Protein AF-A0A924VXN0-F1 (afdb_monomer_lite)

Sequence (53 aa):
QSMETHLNDACIGSVSEIFDAQPPYKARGCFAQAWGVAEYLRAYVEDYLPNIQ

Secondary structure (DSSP, 8-state):
--HHHHHHTTSTT---SEE-SSTT--EES-S--HHHHHHHHHHIIIIIGGG--

Radius of gyration: 12.3 Å; chains: 1; bounding box: 29×27×24 Å

Foldseek 3Di:
DDPVVLCVPLDNNADADAFDPDPVGDGDDHSHDPVRSVVVVCCCVPPNVVPDD

Structure (mmCIF, N/CA/C/O backbone):
data_AF-A0A924VXN0-F1
#
_entry.id   AF-A0A924VXN0-F1
#
loop_
_atom_site.group_PDB
_atom_site.id
_atom_site.type_symbol
_atom_site.label_atom_id
_atom_site.label_alt_id
_atom_site.label_comp_id
_atom_site.label_asym_id
_atom_site.label_entity_id
_atom_site.label_seq_id
_atom_site.pdbx_PDB_ins_code
_atom_site.Cartn_x
_atom_site.Cartn_y
_atom_site.Cartn_z
_atom_site.occupancy
_atom_site.B_iso_or_equiv
_atom_site.auth_seq_id
_atom_site.auth_comp_id
_atom_site.auth_asym_id
_atom_site.auth_atom_id
_atom_site.pdbx_PDB_model_num
ATOM 1 N N . GLN A 1 1 ? -7.279 -5.088 9.178 1.00 79.50 1 GLN A N 1
ATOM 2 C CA . GLN A 1 1 ? -6.033 -5.521 8.527 1.00 79.50 1 GLN A CA 1
ATOM 3 C C . GLN A 1 1 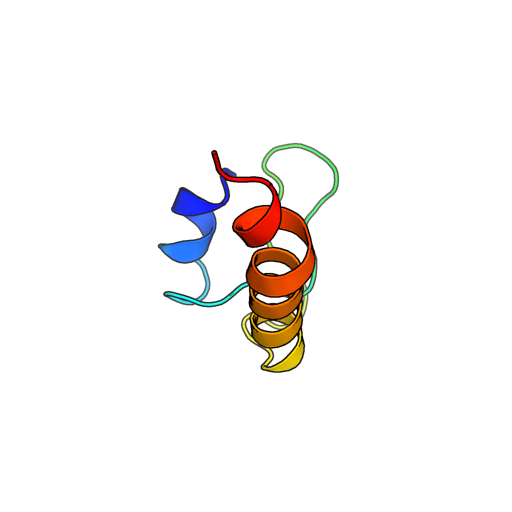? -5.069 -4.337 8.480 1.00 79.50 1 GLN A C 1
ATOM 5 O O . GLN A 1 1 ? -5.553 -3.218 8.344 1.00 79.50 1 GLN A O 1
ATOM 10 N N . SER A 1 2 ? -3.758 -4.540 8.656 1.00 88.56 2 SER A N 1
ATOM 11 C CA . SER A 1 2 ? -2.759 -3.489 8.394 1.00 88.56 2 SER A CA 1
ATOM 12 C C . SER A 1 2 ? -2.440 -3.421 6.895 1.00 88.56 2 SER A C 1
ATOM 14 O O . SER A 1 2 ? -2.682 -4.392 6.177 1.00 88.56 2 SER A O 1
ATOM 16 N N . MET A 1 3 ? -1.867 -2.307 6.423 1.00 88.31 3 MET A N 1
ATOM 17 C CA . MET A 1 3 ? -1.433 -2.195 5.022 1.00 88.31 3 MET A CA 1
ATOM 18 C C . MET A 1 3 ? -0.375 -3.251 4.667 1.00 88.31 3 MET A C 1
ATOM 20 O O . MET A 1 3 ? -0.446 -3.858 3.608 1.00 88.31 3 MET A O 1
ATOM 24 N N . GLU A 1 4 ? 0.563 -3.535 5.574 1.00 91.44 4 GLU A N 1
ATOM 25 C CA . GLU A 1 4 ? 1.579 -4.576 5.372 1.00 91.44 4 GLU A CA 1
ATOM 26 C C . GLU A 1 4 ? 0.952 -5.964 5.186 1.00 91.44 4 GLU A C 1
ATOM 28 O O . GLU A 1 4 ? 1.334 -6.699 4.279 1.00 91.44 4 GLU A O 1
ATOM 33 N N . THR A 1 5 ? -0.042 -6.330 6.003 1.00 91.56 5 THR A N 1
ATOM 34 C CA . THR A 1 5 ? -0.754 -7.601 5.821 1.00 91.56 5 THR A CA 1
ATOM 35 C C . THR A 1 5 ? -1.521 -7.617 4.504 1.00 91.56 5 THR A C 1
ATOM 37 O O . THR A 1 5 ? -1.507 -8.636 3.828 1.00 91.56 5 THR A O 1
ATOM 40 N N . HIS A 1 6 ? -2.161 -6.505 4.123 1.00 92.06 6 HIS A N 1
ATOM 41 C CA . HIS A 1 6 ? -2.875 -6.401 2.848 1.00 92.06 6 HIS A CA 1
ATOM 42 C C . HIS A 1 6 ? -1.940 -6.565 1.647 1.00 92.06 6 HIS A C 1
ATOM 44 O O . HIS A 1 6 ? -2.274 -7.287 0.727 1.00 92.06 6 HIS A O 1
ATOM 50 N N . LEU A 1 7 ? -0.749 -5.966 1.654 1.00 92.62 7 LEU A N 1
ATOM 51 C CA . LEU A 1 7 ? 0.198 -6.085 0.534 1.00 92.62 7 LEU A CA 1
ATOM 52 C C . LEU A 1 7 ? 0.789 -7.495 0.373 1.00 92.62 7 LEU 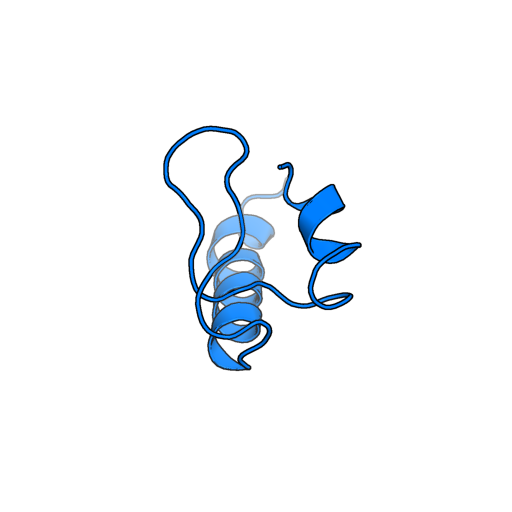A C 1
ATOM 54 O O . LEU A 1 7 ? 1.283 -7.830 -0.706 1.00 92.62 7 LEU A O 1
ATOM 58 N N . ASN A 1 8 ? 0.737 -8.304 1.432 1.00 93.25 8 ASN A N 1
ATOM 59 C CA . ASN A 1 8 ? 1.182 -9.697 1.444 1.00 93.25 8 ASN A CA 1
ATOM 60 C C . ASN A 1 8 ? 0.029 -10.706 1.260 1.00 93.25 8 ASN A C 1
ATOM 62 O O . ASN A 1 8 ? 0.282 -11.905 1.158 1.00 93.25 8 ASN A O 1
ATOM 66 N N . ASP A 1 9 ? -1.218 -10.235 1.222 1.00 83.44 9 ASP A N 1
ATOM 67 C CA . ASP A 1 9 ? -2.448 -11.022 1.087 1.00 83.44 9 ASP A CA 1
ATOM 68 C C . ASP A 1 9 ? -3.303 -10.442 -0.068 1.00 83.44 9 ASP A C 1
ATOM 70 O O . ASP A 1 9 ? -2.909 -9.473 -0.705 1.00 83.44 9 ASP A O 1
ATOM 74 N N . ALA A 1 10 ? -4.445 -11.034 -0.419 1.00 83.50 10 ALA A N 1
ATOM 75 C CA . ALA A 1 10 ? -5.312 -10.637 -1.545 1.00 83.50 10 ALA A CA 1
ATOM 76 C C . ALA A 1 10 ? -4.655 -10.674 -2.948 1.00 83.50 10 ALA A C 1
ATOM 78 O O . ALA A 1 10 ? -4.954 -11.567 -3.743 1.00 83.50 10 ALA A O 1
ATOM 79 N N . CYS A 1 11 ? -3.787 -9.713 -3.276 1.00 90.25 11 CYS A N 1
ATOM 80 C CA . CYS A 1 11 ? -2.989 -9.669 -4.499 1.00 90.25 11 CYS A CA 1
ATOM 81 C C . CYS A 1 11 ? -1.624 -9.044 -4.188 1.00 90.25 11 CYS A C 1
ATOM 83 O O . CYS A 1 11 ? -1.528 -7.845 -3.930 1.00 90.25 11 CYS A O 1
ATOM 85 N N . ILE A 1 12 ? -0.577 -9.872 -4.206 1.00 90.69 12 ILE A N 1
ATOM 86 C CA . ILE A 1 12 ? 0.766 -9.508 -3.736 1.00 90.69 12 ILE A CA 1
ATOM 87 C C . ILE A 1 12 ? 1.250 -8.223 -4.419 1.00 90.69 12 ILE A C 1
ATOM 89 O O . ILE A 1 12 ? 1.322 -8.143 -5.647 1.00 90.69 12 ILE A O 1
ATOM 93 N N . GLY A 1 13 ? 1.587 -7.221 -3.607 1.00 89.81 13 GLY A N 1
ATOM 94 C CA . GLY A 1 13 ? 2.082 -5.924 -4.073 1.00 89.81 13 GLY A CA 1
ATOM 95 C C . GLY A 1 13 ? 1.026 -4.999 -4.691 1.00 89.81 13 GLY A C 1
ATOM 96 O O . GLY A 1 13 ? 1.396 -3.976 -5.261 1.00 89.81 13 GLY A O 1
ATOM 97 N N . SER A 1 14 ? -0.268 -5.323 -4.594 1.00 94.19 14 SER A N 1
ATOM 98 C CA . SER A 1 14 ? -1.371 -4.486 -5.085 1.00 94.19 14 SER A CA 1
ATOM 99 C C . SER A 1 14 ? -2.308 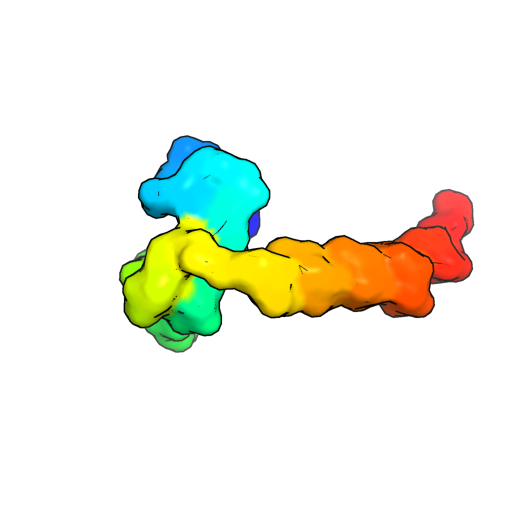-4.033 -3.964 1.00 94.19 14 SER A C 1
ATOM 101 O O . SER A 1 14 ? -2.492 -4.702 -2.949 1.00 94.19 14 SER A O 1
ATOM 103 N N . VAL A 1 15 ? -2.954 -2.886 -4.175 1.00 94.00 15 VAL A N 1
ATOM 104 C CA . VAL A 1 15 ? -3.998 -2.357 -3.287 1.00 94.00 15 VAL A CA 1
ATOM 105 C C . VAL A 1 15 ? -5.369 -2.678 -3.887 1.00 94.00 15 VAL A C 1
ATOM 107 O O . VAL A 1 15 ? -5.592 -2.445 -5.076 1.00 94.00 15 VAL A O 1
ATOM 110 N N . SER A 1 16 ? -6.273 -3.235 -3.077 1.00 94.81 16 SER A N 1
ATOM 111 C CA . SER A 1 16 ? -7.653 -3.506 -3.497 1.00 94.81 16 SER A CA 1
ATOM 112 C C . SER A 1 16 ? -8.483 -2.228 -3.575 1.00 94.81 16 SER A C 1
ATOM 114 O O . SER A 1 16 ? -8.201 -1.250 -2.889 1.00 94.81 16 SER A O 1
ATOM 116 N N . GLU A 1 17 ? -9.523 -2.250 -4.404 1.00 95.75 17 GLU A N 1
ATOM 117 C CA . GLU A 1 17 ? -10.349 -1.077 -4.703 1.00 95.75 17 GLU A CA 1
ATOM 118 C C . GLU A 1 17 ? -11.074 -0.510 -3.472 1.00 95.75 17 GLU A C 1
ATOM 120 O O . GLU A 1 17 ? -11.143 0.705 -3.293 1.00 95.75 17 GLU A O 1
ATOM 125 N N . ILE A 1 18 ? -11.637 -1.381 -2.627 1.00 94.69 18 ILE A N 1
ATOM 126 C CA . ILE A 1 18 ? -12.508 -0.988 -1.511 1.00 94.69 18 ILE A CA 1
ATOM 127 C C . ILE A 1 18 ? -12.173 -1.819 -0.273 1.00 94.69 18 ILE A C 1
ATOM 129 O O . ILE A 1 18 ? -11.828 -2.995 -0.376 1.00 94.69 18 ILE A O 1
ATOM 133 N N . PHE A 1 19 ? -12.345 -1.228 0.910 1.00 94.19 19 PHE A N 1
ATOM 134 C CA . PHE A 1 19 ? -12.223 -1.907 2.198 1.00 94.19 19 PHE A CA 1
ATOM 135 C C . PHE A 1 19 ? -13.470 -1.665 3.057 1.00 94.19 19 PHE A C 1
ATOM 137 O O . PHE A 1 19 ? -14.052 -0.579 3.023 1.00 94.19 19 PHE A O 1
ATOM 144 N N . ASP A 1 20 ? -13.879 -2.664 3.843 1.00 95.81 20 ASP A N 1
ATOM 145 C CA . ASP A 1 20 ? -14.937 -2.488 4.846 1.00 95.81 20 ASP A CA 1
ATOM 146 C C . ASP A 1 20 ? -14.513 -1.408 5.871 1.00 95.81 20 ASP A C 1
ATOM 148 O O . ASP A 1 20 ? -13.361 -1.369 6.293 1.00 95.81 20 ASP A O 1
ATOM 152 N N . ALA A 1 21 ? -15.441 -0.557 6.328 1.00 95.00 21 ALA A N 1
ATOM 153 C CA . ALA A 1 21 ? -15.138 0.549 7.254 1.00 95.00 21 ALA A CA 1
ATOM 154 C C . ALA A 1 21 ? -14.925 0.119 8.721 1.00 95.00 21 ALA A C 1
ATOM 156 O O . ALA A 1 21 ? -14.519 0.925 9.557 1.00 95.00 21 ALA A O 1
ATOM 157 N N . GLN A 1 22 ? -15.235 -1.137 9.052 1.00 95.06 22 GLN A N 1
ATOM 158 C CA . GLN A 1 22 ? -15.108 -1.699 10.397 1.00 95.06 22 GLN A CA 1
ATOM 159 C C . GLN A 1 22 ? -14.169 -2.910 10.385 1.00 95.06 22 GLN A C 1
ATOM 161 O O . GLN A 1 22 ? -14.106 -3.620 9.372 1.00 95.06 22 GLN A O 1
ATOM 166 N N . PRO A 1 23 ? -13.456 -3.185 11.494 1.00 92.88 23 PRO A N 1
ATOM 167 C CA . PRO A 1 23 ? -12.649 -4.390 11.618 1.00 92.88 23 PRO A CA 1
ATOM 168 C C . PRO A 1 23 ? -13.453 -5.647 11.228 1.00 92.88 23 PRO A C 1
ATOM 170 O O . PRO A 1 23 ? -14.609 -5.779 11.630 1.00 92.88 23 PRO A O 1
ATOM 173 N N . PRO A 1 24 ? -12.870 -6.577 10.450 1.00 91.56 24 PRO A N 1
ATOM 174 C CA . PRO A 1 24 ? -11.442 -6.692 10.151 1.00 91.56 24 PRO A CA 1
ATOM 175 C C . PRO A 1 24 ? -10.946 -5.894 8.924 1.00 91.56 24 PRO A C 1
ATOM 177 O O . PRO A 1 24 ? -9.801 -6.109 8.523 1.00 91.56 24 PRO A O 1
ATOM 180 N N . TYR A 1 25 ? -11.735 -4.959 8.377 1.00 92.12 25 TYR A N 1
ATOM 181 C CA . TYR A 1 25 ? -11.425 -4.155 7.180 1.00 92.12 25 TYR A CA 1
ATOM 182 C C . TYR A 1 25 ? -11.185 -5.019 5.930 1.00 92.12 25 TYR A C 1
ATOM 184 O O . TYR A 1 25 ? -10.121 -4.961 5.324 1.00 92.12 25 TYR A O 1
ATOM 192 N N . LYS A 1 26 ? -12.134 -5.897 5.577 1.00 92.19 26 LYS A N 1
ATOM 193 C CA . LYS A 1 26 ? -11.949 -6.827 4.449 1.00 92.19 26 LYS A CA 1
ATOM 194 C C . LYS A 1 26 ? -11.864 -6.075 3.122 1.00 92.19 26 LYS A C 1
ATOM 196 O O . LYS A 1 26 ? -12.662 -5.169 2.892 1.00 92.19 26 LYS A O 1
ATOM 201 N N . ALA A 1 27 ? -10.968 -6.520 2.244 1.00 93.44 27 ALA A N 1
ATOM 202 C CA . ALA A 1 27 ? -10.895 -6.061 0.862 1.00 93.44 27 ALA A CA 1
ATOM 203 C C . ALA A 1 27 ? -12.138 -6.485 0.051 1.00 93.44 27 ALA A C 1
ATOM 205 O O . ALA A 1 27 ? -12.678 -7.585 0.224 1.00 93.44 27 ALA A O 1
ATOM 206 N N . ARG A 1 28 ? -12.592 -5.600 -0.837 1.00 92.88 28 ARG A N 1
ATOM 207 C CA . ARG A 1 28 ? -13.766 -5.720 -1.713 1.00 92.88 28 ARG A CA 1
ATOM 208 C C . ARG A 1 28 ? -13.463 -5.109 -3.083 1.00 92.88 28 ARG A C 1
ATOM 210 O O . ARG A 1 28 ? -12.473 -4.403 -3.257 1.00 92.88 28 ARG A O 1
ATOM 217 N N . GLY A 1 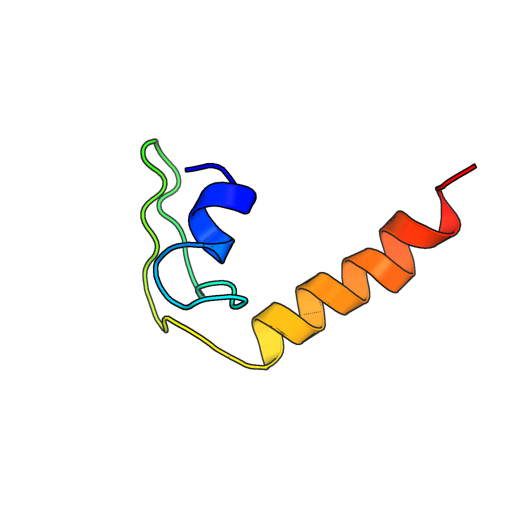29 ? -14.368 -5.347 -4.031 1.00 93.94 29 GLY A N 1
ATOM 218 C CA . GLY A 1 29 ? -14.246 -4.823 -5.390 1.00 93.94 29 GLY A CA 1
ATOM 219 C C . GLY A 1 29 ? -13.153 -5.537 -6.180 1.00 93.94 29 GLY A C 1
ATOM 220 O O . GLY A 1 29 ? -12.889 -6.724 -5.962 1.00 93.94 29 GLY A O 1
ATOM 221 N N . CYS A 1 30 ? -12.539 -4.824 -7.119 1.00 95.00 30 CYS A N 1
ATOM 222 C CA . CYS A 1 30 ? -11.428 -5.352 -7.893 1.00 95.00 30 CYS A CA 1
ATOM 223 C C . CYS A 1 30 ? -10.194 -5.581 -7.003 1.00 95.00 30 CYS A C 1
ATOM 225 O O . CYS A 1 30 ? -9.776 -4.702 -6.247 1.00 95.00 30 CYS A O 1
ATOM 227 N N . PHE A 1 31 ? -9.586 -6.766 -7.115 1.00 92.38 31 PHE A N 1
ATOM 228 C CA . PHE A 1 31 ? -8.426 -7.141 -6.301 1.00 92.38 31 PHE A CA 1
ATOM 229 C C . PHE A 1 31 ? -7.158 -6.350 -6.661 1.00 92.38 31 PHE A C 1
ATOM 231 O O . PHE A 1 31 ? -6.325 -6.135 -5.782 1.00 92.38 31 PHE A O 1
ATOM 238 N N . ALA A 1 32 ? -7.024 -5.904 -7.918 1.00 94.88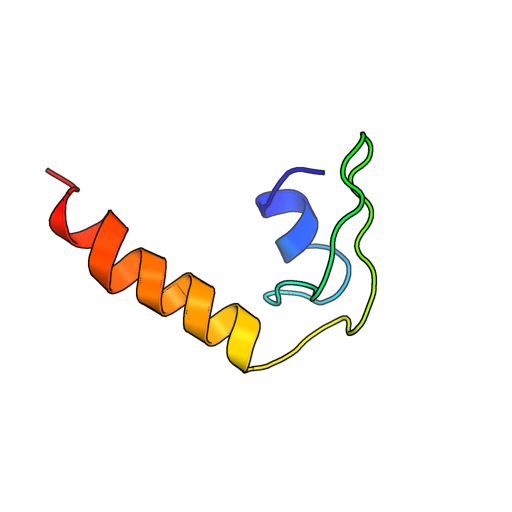 32 ALA A N 1
ATOM 239 C CA . ALA A 1 32 ? -5.908 -5.092 -8.397 1.00 94.88 32 ALA A CA 1
ATOM 240 C C . ALA A 1 32 ? -6.335 -4.168 -9.548 1.00 94.88 32 ALA A C 1
ATOM 242 O O . ALA A 1 32 ? -6.922 -4.606 -10.538 1.00 94.88 32 ALA A O 1
ATOM 243 N N . GLN A 1 33 ? -5.994 -2.884 -9.447 1.00 95.88 33 GLN A N 1
ATOM 244 C CA . GLN A 1 33 ? -6.194 -1.899 -10.510 1.00 95.88 33 GLN A CA 1
ATOM 245 C C . GLN A 1 33 ? -4.992 -0.955 -10.575 1.00 95.88 33 GLN A C 1
ATOM 247 O O . GLN A 1 33 ? -4.492 -0.499 -9.547 1.00 95.88 33 GLN A O 1
ATOM 252 N N . ALA A 1 34 ? -4.567 -0.603 -11.791 1.00 95.31 34 ALA A N 1
ATOM 253 C CA . ALA A 1 34 ? -3.398 0.253 -12.002 1.00 95.31 34 ALA A CA 1
ATOM 254 C C . ALA A 1 34 ? -3.540 1.631 -11.331 1.00 95.31 34 ALA A C 1
ATOM 256 O O . ALA A 1 34 ? -2.578 2.143 -10.766 1.00 95.31 34 ALA A O 1
ATOM 257 N N . TRP A 1 35 ? -4.746 2.207 -11.336 1.00 95.75 35 TRP A N 1
ATOM 258 C CA . TRP A 1 35 ? -4.997 3.534 -10.769 1.00 95.75 35 TRP A CA 1
ATOM 259 C C . TRP A 1 35 ? -4.807 3.613 -9.244 1.00 95.75 35 TRP A C 1
ATOM 261 O O . TRP A 1 35 ? -4.411 4.657 -8.746 1.00 95.75 35 TRP A O 1
ATOM 271 N N .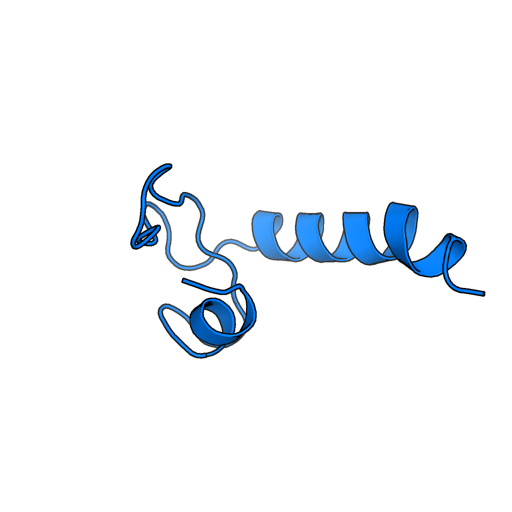 GLY A 1 36 ? -5.009 2.514 -8.508 1.00 93.94 36 GLY A N 1
ATOM 272 C CA . GLY A 1 36 ? -4.921 2.491 -7.049 1.00 93.94 36 GLY A CA 1
ATOM 273 C C . GLY A 1 36 ? -3.466 2.466 -6.607 1.00 93.94 36 GLY A C 1
ATOM 274 O O . GLY A 1 36 ? -3.073 3.197 -5.704 1.00 93.94 36 GLY A O 1
ATOM 275 N N . VAL A 1 37 ? -2.640 1.692 -7.318 1.00 94.38 37 VAL A N 1
ATOM 276 C CA . VAL A 1 37 ? -1.183 1.706 -7.142 1.00 94.38 37 VAL A CA 1
ATOM 277 C C . VAL A 1 37 ? -0.605 3.060 -7.561 1.00 94.38 37 VAL A C 1
ATOM 279 O O . VAL A 1 37 ? 0.210 3.622 -6.834 1.00 94.38 37 VAL A O 1
ATOM 282 N N . ALA A 1 38 ? -1.046 3.606 -8.700 1.00 96.62 38 ALA A N 1
ATOM 283 C CA . ALA A 1 38 ? -0.589 4.908 -9.181 1.00 96.62 38 ALA A CA 1
ATOM 284 C C . ALA A 1 38 ? -0.895 6.031 -8.179 1.00 96.62 38 ALA A C 1
ATOM 286 O O . ALA A 1 38 ? -0.013 6.827 -7.873 1.00 96.62 38 ALA A O 1
ATOM 287 N N . GLU A 1 39 ? -2.108 6.059 -7.628 1.00 96.44 39 GLU A N 1
ATOM 288 C CA . GLU A 1 39 ? -2.514 7.064 -6.647 1.00 96.44 39 GLU A CA 1
ATOM 289 C C . GLU A 1 39 ? -1.732 6.941 -5.333 1.00 96.44 39 GLU A C 1
ATOM 291 O O . GLU A 1 39 ? -1.275 7.947 -4.793 1.00 96.44 39 GLU A O 1
ATOM 296 N N . TYR A 1 40 ? -1.492 5.716 -4.856 1.00 93.88 40 TYR A N 1
ATOM 297 C CA . TYR A 1 40 ? -0.675 5.491 -3.661 1.00 93.88 40 TYR A CA 1
ATOM 298 C C . TYR A 1 40 ? 0.763 6.003 -3.842 1.00 93.88 40 TYR A C 1
ATOM 300 O O . TYR A 1 40 ? 1.307 6.674 -2.965 1.00 93.88 40 TYR A O 1
ATOM 308 N N . LEU A 1 41 ? 1.374 5.728 -5.000 1.00 95.69 41 LEU A N 1
ATOM 309 C CA . LEU A 1 41 ? 2.714 6.213 -5.335 1.00 95.69 41 LEU A CA 1
ATOM 310 C C . LEU A 1 41 ? 2.753 7.733 -5.511 1.00 95.69 41 LEU A C 1
ATOM 312 O O . LEU A 1 41 ? 3.700 8.365 -5.049 1.00 95.69 41 LEU A O 1
ATOM 316 N N . ARG A 1 42 ? 1.735 8.326 -6.146 1.00 97.69 42 ARG A N 1
ATOM 317 C CA . ARG A 1 42 ? 1.622 9.779 -6.304 1.00 97.69 42 ARG A CA 1
ATOM 318 C C . ARG A 1 42 ? 1.571 10.467 -4.941 1.00 97.69 42 ARG A C 1
ATOM 320 O O . ARG A 1 42 ? 2.393 11.339 -4.697 1.00 97.69 42 ARG A O 1
ATOM 327 N N . ALA A 1 43 ? 0.693 10.023 -4.038 1.00 96.88 43 ALA A N 1
ATOM 328 C CA . ALA A 1 43 ? 0.604 10.559 -2.677 1.00 96.88 43 ALA A CA 1
ATOM 329 C C . ALA A 1 43 ? 1.922 10.380 -1.902 1.00 96.88 43 ALA A C 1
ATOM 331 O O . ALA A 1 43 ? 2.377 11.285 -1.206 1.00 96.88 43 ALA A O 1
ATOM 332 N N . TYR A 1 44 ? 2.594 9.237 -2.063 1.00 95.50 44 TYR A N 1
ATOM 333 C CA . TYR A 1 44 ? 3.912 9.035 -1.464 1.00 95.50 44 TYR A CA 1
ATOM 334 C C . TYR A 1 44 ? 4.944 10.048 -1.983 1.00 95.50 44 TYR A C 1
ATOM 336 O O . TYR A 1 44 ? 5.679 10.636 -1.196 1.00 95.50 44 TYR A O 1
ATOM 344 N N . VAL A 1 45 ? 4.998 10.277 -3.296 1.00 98.00 45 VAL A N 1
ATOM 345 C CA . VAL A 1 45 ? 5.985 11.168 -3.921 1.00 98.00 45 VAL A CA 1
ATOM 346 C C . VAL A 1 45 ? 5.683 12.645 -3.683 1.00 98.00 45 VAL A C 1
ATOM 348 O O . VAL A 1 45 ? 6.607 13.417 -3.445 1.00 98.00 45 VAL A O 1
ATOM 351 N N . GLU A 1 46 ? 4.419 13.043 -3.767 1.00 97.50 46 GLU A N 1
ATOM 352 C CA . GLU A 1 46 ? 4.003 14.447 -3.706 1.00 97.50 46 GLU A CA 1
ATOM 353 C C . GLU A 1 46 ? 3.766 14.920 -2.269 1.00 97.50 46 GLU A C 1
ATOM 355 O O . GLU A 1 46 ? 4.137 16.045 -1.939 1.00 97.50 46 GLU A O 1
ATOM 360 N N . ASP A 1 47 ? 3.213 14.066 -1.402 1.00 96.44 47 ASP A N 1
ATOM 361 C CA . ASP A 1 47 ? 2.773 14.473 -0.063 1.00 96.44 47 ASP A CA 1
ATOM 362 C C . ASP A 1 47 ? 3.670 13.932 1.057 1.00 96.44 47 ASP A C 1
ATOM 364 O O . ASP A 1 47 ? 3.825 14.584 2.088 1.00 96.44 47 ASP A O 1
ATOM 368 N N . TYR A 1 48 ? 4.269 12.748 0.899 1.00 96.06 48 TYR A N 1
ATOM 369 C CA . TYR A 1 48 ? 5.086 12.150 1.961 1.00 96.06 48 TYR A CA 1
ATOM 370 C C . TYR A 1 48 ? 6.577 12.468 1.813 1.00 96.06 48 TYR A C 1
ATOM 372 O O . TYR A 1 48 ? 7.157 13.068 2.717 1.00 96.06 48 TYR A O 1
ATOM 380 N N . LEU A 1 49 ? 7.193 12.117 0.678 1.00 97.00 49 LEU A N 1
ATOM 381 C CA . LEU A 1 49 ? 8.634 12.273 0.435 1.00 97.00 49 LEU A CA 1
ATOM 382 C C . LEU A 1 49 ? 9.177 13.686 0.716 1.00 97.00 49 LEU A C 1
ATOM 384 O O . LEU A 1 49 ? 10.228 13.773 1.350 1.00 97.00 49 LEU A O 1
ATOM 388 N N . PRO A 1 50 ? 8.513 14.790 0.316 1.00 96.06 50 PRO A N 1
ATOM 389 C CA . PRO A 1 50 ? 9.044 16.136 0.549 1.00 96.06 50 PRO A CA 1
ATOM 390 C C . PRO A 1 50 ? 9.078 16.541 2.028 1.00 96.06 50 PRO A C 1
ATOM 392 O O . PRO A 1 50 ? 9.759 17.499 2.383 1.00 96.06 50 PRO A O 1
ATOM 395 N N . ASN A 1 51 ? 8.338 15.828 2.880 1.00 95.06 51 ASN A N 1
ATOM 396 C CA . ASN A 1 51 ? 8.196 16.115 4.305 1.00 95.06 51 ASN A CA 1
ATOM 397 C C . ASN A 1 51 ? 9.066 15.207 5.191 1.00 95.06 51 ASN A C 1
ATOM 399 O O . ASN A 1 51 ? 8.999 15.302 6.417 1.00 95.06 51 ASN A O 1
ATOM 403 N N . ILE A 1 52 ? 9.882 14.333 4.594 1.00 91.06 52 ILE A N 1
ATOM 404 C CA . ILE A 1 52 ? 10.858 13.520 5.322 1.00 91.06 52 ILE A CA 1
ATOM 405 C C . ILE A 1 52 ? 12.115 14.373 5.546 1.00 91.06 52 ILE A C 1
ATOM 407 O O . ILE A 1 52 ? 12.796 14.725 4.583 1.00 91.06 52 ILE A O 1
ATOM 411 N N . GLN A 1 53 ? 12.403 14.722 6.806 1.00 70.25 53 GLN A N 1
ATOM 412 C CA . GLN A 1 53 ? 13.681 15.329 7.213 1.00 70.25 53 GLN A CA 1
ATOM 413 C C . GLN A 1 53 ? 14.780 14.281 7.379 1.00 70.25 53 GLN A C 1
ATOM 415 O O . GLN A 1 53 ? 14.474 13.192 7.918 1.00 70.25 53 GLN A O 1
#

pLDDT: mean 92.93, std 4.75, range [70.25, 98.0]